Protein AF-A0A2V2U6R6-F1 (afdb_monomer_lite)

Sequence (84 aa):
MPKGFGSKSGNTGKRSFNEWWGNVPSDLRQKARKGDEQNKPLLNQVNYVLLHLGLAGKHDAKPTHEELKDWLHSGQVDVLRMNK

pLDDT: mean 83.21, std 16.43, range [41.53, 94.69]

Foldseek 3Di:
DDDDPPPPPDDPDADAPVRLLVPQDPVLLCVLCPPPVPDQAEVSSLVSSCVVCVVVVNNVSHHDPVNVVCCPVVVSYDDDDDDD

Secondary structure (DSSP, 8-state):
------------S---HHHHHHHS-HHHHHHHHTT-TTSPPBHHHHHHHHHHHHHTT--TTSPPHHHHHHHHHTTSSBSS----

Structure (mmCIF, N/CA/C/O backbone):
data_AF-A0A2V2U6R6-F1
#
_entry.id   AF-A0A2V2U6R6-F1
#
loop_
_atom_site.group_PDB
_atom_site.id
_atom_site.type_symbol
_atom_site.label_atom_id
_atom_site.label_alt_id
_atom_site.label_comp_id
_atom_site.label_asym_id
_atom_site.label_entity_id
_atom_site.label_seq_id
_atom_site.pdbx_PDB_ins_code
_atom_site.Cartn_x
_atom_site.Cartn_y
_atom_site.Cartn_z
_atom_site.occupancy
_atom_site.B_iso_or_equiv
_atom_site.auth_seq_id
_atom_site.auth_comp_id
_atom_site.auth_asym_id
_atom_site.auth_atom_id
_atom_site.pdbx_PDB_model_num
ATOM 1 N N . MET A 1 1 ? -12.351 15.889 -35.504 1.00 52.53 1 MET A N 1
ATOM 2 C CA . MET A 1 1 ? -11.528 15.124 -34.529 1.00 52.53 1 MET A CA 1
ATOM 3 C C . MET A 1 1 ? -10.475 14.325 -35.299 1.00 52.53 1 MET A C 1
ATOM 5 O O . MET A 1 1 ? -10.808 13.995 -36.432 1.00 52.53 1 MET A O 1
ATOM 9 N N . PRO A 1 2 ? -9.296 13.937 -34.751 1.00 62.50 2 PRO A N 1
ATOM 10 C CA . PRO A 1 2 ? -8.782 14.135 -33.379 1.00 62.50 2 PRO A CA 1
ATOM 11 C C . PRO A 1 2 ? -7.270 14.492 -33.260 1.00 62.50 2 PRO A C 1
ATOM 13 O O . PRO A 1 2 ? -6.492 14.257 -34.176 1.00 62.50 2 PRO A O 1
ATOM 16 N N . LYS A 1 3 ? -6.868 14.955 -32.062 1.00 47.56 3 LYS A N 1
ATOM 17 C CA . LYS A 1 3 ? -5.670 14.576 -31.259 1.00 47.56 3 LYS A CA 1
ATOM 18 C C . LYS A 1 3 ? -5.108 15.780 -30.498 1.00 47.56 3 LYS A C 1
ATOM 20 O O . LYS A 1 3 ? -4.146 16.410 -30.913 1.00 47.56 3 LYS A O 1
ATOM 25 N N . GLY A 1 4 ? -5.689 16.044 -29.331 1.00 41.53 4 GLY A N 1
ATOM 26 C CA . GLY A 1 4 ? -4.987 16.708 -28.239 1.00 41.53 4 GLY A CA 1
ATOM 27 C C . GLY A 1 4 ? -4.530 15.632 -27.266 1.00 41.53 4 GLY A C 1
ATOM 28 O O . GLY A 1 4 ? -5.274 15.275 -26.358 1.00 41.53 4 GLY A O 1
ATOM 29 N N . PHE A 1 5 ? -3.344 15.064 -27.493 1.00 49.66 5 PHE A N 1
ATOM 30 C CA . PHE A 1 5 ? -2.627 14.373 -26.427 1.00 49.66 5 PHE A CA 1
ATOM 31 C C . PHE A 1 5 ? -2.314 15.440 -25.381 1.00 49.66 5 PHE A C 1
ATOM 33 O O . PHE A 1 5 ? -1.432 16.270 -25.576 1.00 49.66 5 PHE A O 1
ATOM 40 N N . GLY A 1 6 ? -3.102 15.468 -24.308 1.00 43.09 6 GLY A N 1
ATOM 41 C CA . GLY A 1 6 ? -2.760 16.229 -23.120 1.00 43.09 6 GLY A CA 1
ATOM 42 C C . GLY A 1 6 ? -1.489 15.632 -22.542 1.00 43.09 6 GLY A C 1
ATOM 43 O O . GLY A 1 6 ? -1.538 14.622 -21.842 1.00 43.09 6 GLY A O 1
ATOM 44 N N . SER A 1 7 ? -0.352 16.236 -22.872 1.00 48.97 7 SER A N 1
ATOM 45 C CA . SER A 1 7 ? 0.909 16.039 -22.177 1.00 48.97 7 SER A CA 1
ATOM 46 C C . SER A 1 7 ? 0.668 16.380 -20.708 1.00 48.97 7 SER A C 1
ATOM 48 O O . SER A 1 7 ? 0.627 17.553 -20.338 1.00 48.97 7 SER A O 1
ATOM 50 N N . LYS A 1 8 ? 0.434 15.369 -19.863 1.00 44.06 8 LYS A N 1
ATOM 51 C CA . LYS A 1 8 ? 0.445 15.561 -18.412 1.00 44.06 8 LYS A CA 1
ATOM 52 C C . LYS A 1 8 ? 1.878 15.893 -18.024 1.00 44.06 8 LYS A C 1
ATOM 54 O O . LYS A 1 8 ? 2.731 15.016 -17.931 1.00 44.06 8 LYS A O 1
ATOM 59 N N . SER A 1 9 ? 2.100 17.197 -17.888 1.00 42.12 9 SER A N 1
ATOM 60 C CA . SER A 1 9 ? 3.241 17.829 -17.247 1.00 42.12 9 SER A CA 1
ATOM 61 C C . SER A 1 9 ? 3.689 17.005 -16.046 1.00 42.12 9 SER A C 1
ATOM 63 O O . SER A 1 9 ? 2.869 16.632 -15.205 1.00 42.12 9 SER A O 1
ATOM 65 N N . GLY A 1 10 ? 4.988 16.716 -15.996 1.00 45.00 10 GLY A N 1
ATOM 66 C CA . GLY A 1 10 ? 5.616 16.030 -14.884 1.00 45.00 10 GLY A CA 1
ATOM 67 C C . GLY A 1 10 ? 5.306 16.742 -13.574 1.00 45.00 10 GLY A C 1
ATOM 68 O O . GLY A 1 10 ? 5.521 17.944 -13.442 1.00 45.00 10 GLY A O 1
ATOM 69 N N . ASN A 1 11 ? 4.803 15.975 -12.614 1.00 41.94 11 ASN A N 1
ATOM 70 C CA . ASN A 1 11 ? 4.898 16.324 -11.214 1.00 41.94 11 ASN A CA 1
ATOM 71 C C . ASN A 1 11 ? 5.949 15.384 -10.625 1.00 41.94 11 ASN A C 1
ATOM 73 O O . ASN A 1 11 ? 5.668 14.229 -10.317 1.00 41.94 11 ASN A O 1
ATOM 77 N N . THR A 1 12 ? 7.177 15.870 -10.472 1.00 51.44 12 THR A N 1
ATOM 78 C CA . THR A 1 12 ? 8.161 15.357 -9.504 1.00 51.44 12 THR A CA 1
ATOM 79 C C . THR A 1 12 ? 7.690 15.706 -8.082 1.00 51.44 12 THR A C 1
ATOM 81 O O . THR A 1 12 ? 8.411 16.278 -7.273 1.00 51.44 12 THR A O 1
ATOM 84 N N . GLY A 1 13 ? 6.424 15.401 -7.799 1.00 53.19 13 GLY A N 1
ATOM 85 C CA . GLY A 1 13 ? 5.683 15.733 -6.597 1.00 53.19 13 GLY A CA 1
ATOM 86 C C . GLY A 1 13 ? 4.790 14.544 -6.283 1.00 53.19 13 GLY A C 1
ATOM 87 O O . GLY A 1 13 ? 3.977 14.137 -7.109 1.00 53.19 13 GLY A O 1
ATOM 88 N N . LYS A 1 14 ? 5.048 13.949 -5.120 1.00 69.50 14 LYS A N 1
ATOM 89 C CA . LYS A 1 14 ? 4.508 12.690 -4.587 1.00 69.50 14 LYS A CA 1
ATOM 90 C C . LYS A 1 14 ? 3.075 12.395 -5.053 1.00 69.50 14 LYS A C 1
ATOM 92 O O . LYS A 1 14 ? 2.176 13.205 -4.827 1.00 69.50 14 LYS A O 1
ATOM 97 N N . ARG A 1 15 ? 2.850 11.227 -5.670 1.00 87.75 15 ARG A N 1
ATOM 98 C CA . ARG A 1 15 ? 1.500 10.825 -6.100 1.00 87.75 15 ARG A CA 1
ATOM 99 C C . ARG A 1 15 ? 0.612 10.571 -4.883 1.00 87.75 15 ARG A C 1
ATOM 101 O O . ARG A 1 15 ? 1.065 10.040 -3.865 1.00 87.75 15 ARG A O 1
ATOM 108 N N . SER A 1 16 ? -0.666 10.914 -4.982 1.00 88.94 16 SER A N 1
ATOM 109 C CA . SER A 1 16 ? -1.635 10.571 -3.939 1.00 88.94 16 SER A CA 1
ATOM 110 C C . SER A 1 16 ? -1.896 9.062 -3.894 1.00 88.94 16 SER A C 1
ATOM 112 O O . SER A 1 16 ? -1.725 8.353 -4.893 1.00 88.94 16 SER A O 1
ATOM 114 N N . PHE A 1 17 ? -2.384 8.567 -2.749 1.00 91.31 17 PHE A N 1
ATOM 115 C CA . PHE A 1 17 ? -2.797 7.168 -2.624 1.00 91.31 17 PHE A CA 1
ATOM 116 C C . PHE A 1 17 ? -3.781 6.767 -3.731 1.00 91.31 17 PHE A C 1
ATOM 118 O O . PHE A 1 17 ? -3.617 5.717 -4.337 1.00 91.31 17 PHE A O 1
ATOM 125 N N . ASN A 1 18 ? -4.775 7.608 -4.037 1.00 91.06 18 ASN A N 1
ATOM 126 C CA . ASN A 1 18 ? -5.793 7.299 -5.046 1.00 91.06 18 ASN A CA 1
ATOM 127 C C . ASN A 1 18 ? -5.217 7.213 -6.464 1.00 91.06 18 ASN A C 1
ATOM 129 O O . ASN A 1 18 ? -5.648 6.362 -7.242 1.00 91.06 18 ASN A O 1
ATOM 133 N N . GLU A 1 19 ? -4.237 8.054 -6.800 1.00 91.38 19 GLU A N 1
ATOM 134 C CA . GLU A 1 19 ? -3.544 7.982 -8.090 1.00 91.38 19 GLU A CA 1
ATOM 135 C C . GLU A 1 19 ? -2.738 6.690 -8.217 1.00 91.38 19 GLU A C 1
ATOM 137 O O . GLU A 1 19 ? -2.806 6.021 -9.247 1.00 91.38 19 GLU A O 1
ATOM 142 N N . TRP A 1 20 ? -2.017 6.297 -7.164 1.00 93.50 20 TRP A N 1
ATOM 143 C CA . TRP A 1 20 ? -1.325 5.011 -7.145 1.00 93.50 20 TRP A CA 1
ATOM 144 C C . TRP A 1 20 ? -2.306 3.836 -7.204 1.00 93.50 20 TRP A C 1
ATOM 146 O O . TRP A 1 20 ? -2.169 2.955 -8.051 1.00 93.50 20 TRP A O 1
ATOM 156 N N . TRP A 1 21 ? -3.328 3.851 -6.349 1.00 93.00 21 TRP A N 1
ATOM 157 C CA . TRP A 1 21 ? -4.344 2.810 -6.256 1.00 93.00 21 TRP A CA 1
ATOM 158 C C . TRP A 1 21 ? -5.068 2.623 -7.589 1.00 93.00 21 TRP A C 1
ATOM 160 O O . TRP A 1 21 ? -5.305 1.495 -8.006 1.00 93.00 21 TRP A O 1
ATOM 170 N N . GLY A 1 22 ? -5.350 3.703 -8.320 1.00 91.56 22 GLY A N 1
ATOM 171 C CA . GLY A 1 22 ? -5.936 3.650 -9.661 1.00 91.56 22 GLY A CA 1
ATOM 172 C C . GLY A 1 22 ? -5.140 2.805 -10.664 1.00 91.56 22 GLY A C 1
ATOM 173 O O . GLY A 1 22 ? -5.748 2.154 -11.514 1.00 91.56 22 GLY A O 1
ATOM 174 N N . ASN A 1 23 ? -3.812 2.755 -10.522 1.00 90.50 23 ASN A N 1
ATOM 175 C CA . ASN A 1 23 ? -2.913 1.973 -11.378 1.00 90.50 23 ASN A CA 1
ATOM 176 C C . ASN A 1 23 ? -2.783 0.503 -10.947 1.00 90.50 23 ASN A C 1
ATOM 178 O O . ASN A 1 23 ? -2.253 -0.321 -11.693 1.00 90.50 23 ASN A O 1
ATOM 182 N N . VAL A 1 24 ? -3.266 0.148 -9.754 1.00 91.00 24 VAL A N 1
ATOM 183 C CA . VAL A 1 24 ? -3.294 -1.241 -9.288 1.00 91.00 24 VAL A CA 1
ATOM 184 C C . VAL A 1 24 ? -4.373 -2.011 -10.071 1.00 91.00 24 VAL A C 1
ATOM 186 O O . VAL A 1 24 ? -5.496 -1.509 -10.222 1.00 91.00 24 VAL A O 1
ATOM 189 N N . PRO A 1 25 ? -4.095 -3.245 -10.541 1.00 91.81 25 PRO A N 1
ATOM 190 C CA . PRO A 1 25 ? -5.092 -4.080 -11.213 1.00 91.81 25 PRO A CA 1
ATOM 191 C C . PRO A 1 25 ? -6.409 -4.161 -10.430 1.00 91.81 25 PRO A C 1
ATOM 193 O O . PRO A 1 25 ? -6.402 -4.340 -9.209 1.00 91.81 25 PRO A O 1
ATOM 196 N N . SER A 1 26 ? -7.544 -4.018 -11.120 1.00 91.62 26 SER A N 1
ATOM 197 C CA . SER A 1 26 ? -8.877 -3.953 -10.500 1.00 91.62 26 SER A CA 1
ATOM 198 C C . SER A 1 26 ? -9.183 -5.168 -9.629 1.00 91.62 26 SER A C 1
ATOM 200 O O . SER A 1 26 ? -9.634 -4.998 -8.499 1.00 91.62 26 SER A O 1
ATOM 202 N N . ASP A 1 27 ? -8.867 -6.374 -10.101 1.00 92.06 27 ASP A N 1
ATOM 203 C CA . ASP A 1 27 ? -9.075 -7.614 -9.345 1.00 92.06 27 ASP A CA 1
ATOM 204 C C . ASP A 1 27 ? -8.285 -7.630 -8.038 1.00 92.06 27 ASP A C 1
ATOM 206 O O . ASP A 1 27 ? -8.772 -8.080 -7.002 1.00 92.06 27 ASP A O 1
ATOM 210 N N . LE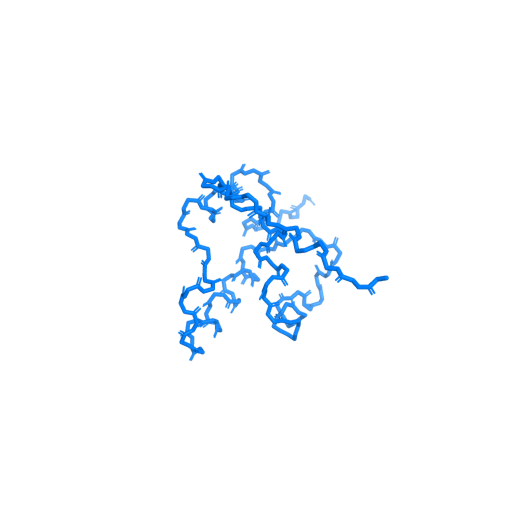U A 1 28 ? -7.058 -7.106 -8.070 1.00 92.62 28 LEU A N 1
ATOM 211 C CA . LEU A 1 28 ? -6.191 -7.067 -6.903 1.00 92.62 28 LEU A CA 1
ATOM 212 C C . LEU A 1 28 ? -6.696 -6.048 -5.876 1.00 92.6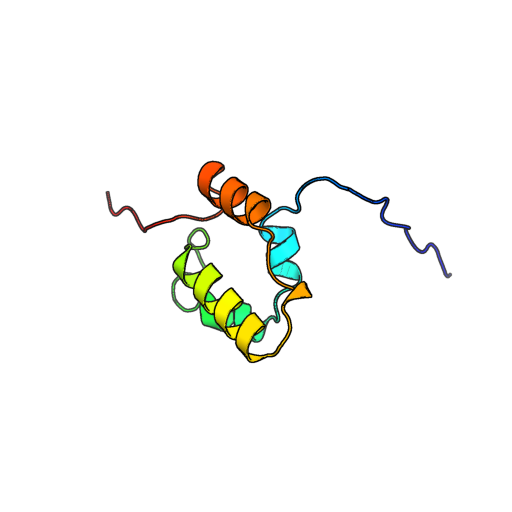2 28 LEU A C 1
ATOM 214 O O . LEU A 1 28 ? -6.718 -6.349 -4.684 1.00 92.62 28 LEU A O 1
ATOM 218 N N . ARG A 1 29 ? -7.174 -4.883 -6.333 1.00 93.19 29 ARG A N 1
ATOM 219 C CA . ARG A 1 29 ? -7.821 -3.892 -5.460 1.00 93.19 29 ARG A CA 1
ATOM 220 C C . ARG A 1 29 ? -9.060 -4.451 -4.778 1.00 93.19 29 ARG A C 1
ATOM 222 O O . ARG A 1 29 ? -9.220 -4.270 -3.575 1.00 93.19 29 ARG A O 1
ATOM 229 N N . GLN A 1 30 ? -9.918 -5.129 -5.537 1.00 92.88 30 GLN A N 1
ATOM 230 C CA . GLN A 1 30 ? -11.139 -5.733 -5.008 1.00 92.88 30 GLN A CA 1
ATOM 231 C C . GLN A 1 30 ? -10.812 -6.814 -3.976 1.00 92.88 30 GLN A C 1
ATOM 233 O O . GLN A 1 30 ? -11.371 -6.798 -2.885 1.00 92.88 30 GLN A O 1
ATOM 238 N N . LYS A 1 31 ? -9.843 -7.697 -4.261 1.00 93.00 31 LYS A N 1
ATOM 239 C CA . LYS A 1 31 ? -9.379 -8.711 -3.298 1.00 93.00 31 LYS A CA 1
ATOM 240 C C . LYS A 1 31 ? -8.814 -8.089 -2.025 1.00 93.00 31 LYS A C 1
ATOM 242 O O . LYS A 1 31 ? -9.148 -8.545 -0.939 1.00 93.00 31 LYS A O 1
ATOM 247 N N . ALA A 1 32 ? -8.003 -7.039 -2.156 1.00 93.44 32 ALA A N 1
ATOM 248 C CA . ALA A 1 32 ? -7.414 -6.345 -1.016 1.00 93.44 32 ALA A CA 1
ATOM 249 C C . ALA A 1 32 ? -8.469 -5.664 -0.127 1.00 93.44 32 ALA A C 1
ATOM 251 O O . ALA A 1 32 ? -8.264 -5.541 1.074 1.00 93.44 32 ALA A O 1
ATOM 252 N N . ARG A 1 33 ? -9.585 -5.210 -0.710 1.00 93.06 33 ARG A N 1
ATOM 253 C CA . ARG A 1 33 ? -10.622 -4.404 -0.041 1.00 93.06 33 ARG A CA 1
ATOM 254 C C . ARG A 1 33 ? -11.881 -5.180 0.342 1.00 93.06 33 ARG A C 1
ATOM 256 O O . ARG A 1 33 ? -12.780 -4.591 0.936 1.00 93.06 33 ARG A O 1
ATOM 263 N N . LYS A 1 34 ? -11.959 -6.463 -0.010 1.00 92.00 34 LYS A N 1
ATOM 264 C CA . LYS A 1 34 ? -13.160 -7.286 0.151 1.00 92.00 34 LYS A CA 1
ATOM 265 C C . LYS A 1 34 ? -13.639 -7.296 1.608 1.00 92.00 34 LYS A C 1
ATOM 267 O O . LYS A 1 34 ? -12.894 -7.724 2.488 1.00 92.00 34 LYS A O 1
ATOM 272 N N . GLY A 1 35 ? -14.885 -6.877 1.833 1.00 88.81 35 GLY A N 1
ATOM 273 C CA . GLY A 1 35 ? -15.508 -6.813 3.163 1.00 88.81 35 GLY A CA 1
ATOM 274 C C . GLY A 1 35 ? -15.159 -5.565 3.983 1.00 88.81 35 GLY A C 1
ATOM 275 O O . GLY A 1 35 ? -15.497 -5.496 5.160 1.00 88.81 35 GLY A O 1
ATOM 276 N N . ASP A 1 36 ? -14.474 -4.591 3.385 1.00 89.75 36 ASP A N 1
ATOM 277 C CA . ASP A 1 36 ? -14.056 -3.335 4.016 1.00 89.75 36 ASP A CA 1
ATOM 278 C C . ASP A 1 36 ? -14.129 -2.156 3.016 1.00 89.75 36 ASP A C 1
ATOM 280 O O . ASP A 1 36 ? -13.454 -1.134 3.145 1.00 89.75 36 ASP A O 1
ATOM 284 N N . GLU A 1 37 ? -14.971 -2.276 1.986 1.00 90.25 37 GLU A N 1
ATOM 285 C CA . GLU A 1 37 ? -15.025 -1.362 0.841 1.00 90.25 37 GLU A CA 1
ATOM 286 C C . GLU A 1 37 ? -15.424 0.070 1.218 1.00 90.25 37 GLU A C 1
ATOM 288 O O . GLU A 1 37 ? -14.997 1.012 0.548 1.00 90.25 37 GLU A O 1
ATOM 293 N N . GLN A 1 38 ? -16.210 0.232 2.285 1.00 87.69 38 GLN A N 1
ATOM 294 C CA . GLN A 1 38 ? -16.757 1.516 2.736 1.00 87.69 38 GLN A CA 1
ATOM 295 C C . GLN A 1 38 ? -15.822 2.295 3.676 1.00 87.69 38 GLN A C 1
ATOM 297 O O . GLN A 1 38 ? -16.027 3.486 3.893 1.00 87.69 38 GLN A O 1
ATOM 302 N N . ASN A 1 39 ? -14.789 1.651 4.224 1.00 88.62 39 ASN A N 1
ATOM 303 C CA . ASN A 1 39 ? -13.857 2.286 5.160 1.00 88.62 39 ASN A CA 1
ATOM 304 C C . ASN A 1 39 ? -12.670 2.915 4.429 1.00 88.62 39 ASN A C 1
ATOM 306 O O . ASN A 1 39 ? -12.461 2.682 3.244 1.00 88.62 39 ASN A O 1
ATOM 310 N N . LYS A 1 40 ? -11.816 3.669 5.119 1.00 90.94 40 LYS A N 1
ATOM 311 C CA . LYS A 1 40 ? -10.535 4.077 4.524 1.00 90.94 40 LYS A CA 1
ATOM 312 C C . LYS A 1 40 ? -9.643 2.862 4.231 1.00 90.94 40 LYS A C 1
ATOM 314 O O . LYS A 1 40 ? -9.734 1.867 4.950 1.00 90.94 40 LYS A O 1
ATOM 319 N N . PRO A 1 41 ? -8.756 2.912 3.226 1.00 92.25 41 PRO A N 1
ATOM 320 C CA . PRO A 1 41 ? -7.761 1.865 2.989 1.00 92.25 41 PRO A CA 1
ATOM 321 C C . PRO A 1 41 ? -6.956 1.565 4.255 1.00 92.25 41 PRO A C 1
ATOM 323 O O . PRO A 1 41 ? -6.497 2.491 4.915 1.00 92.25 41 PRO A O 1
ATOM 326 N N . LEU A 1 42 ? -6.788 0.290 4.601 1.00 93.81 42 LEU A N 1
ATOM 327 C CA . LEU A 1 42 ? -5.922 -0.135 5.704 1.00 93.81 42 LEU A CA 1
ATOM 328 C C . LEU A 1 42 ? -4.517 -0.450 5.178 1.00 93.81 42 LEU A C 1
ATOM 330 O O . LEU A 1 42 ? -4.373 -1.023 4.095 1.00 93.81 42 LEU A O 1
ATOM 334 N N . LEU A 1 43 ? -3.480 -0.201 5.976 1.00 93.12 43 LEU A N 1
ATOM 335 C CA . LEU A 1 43 ? -2.097 -0.553 5.656 1.00 93.12 43 LEU A CA 1
ATOM 336 C C . LEU A 1 43 ? -1.952 -2.037 5.295 1.00 93.12 43 LEU A C 1
ATOM 338 O O . LEU A 1 43 ? -1.237 -2.370 4.356 1.00 93.12 43 LEU A O 1
ATOM 342 N N . ASN A 1 44 ? -2.680 -2.934 5.967 1.00 92.50 44 ASN A N 1
ATOM 343 C CA . ASN A 1 44 ? -2.651 -4.358 5.622 1.00 92.50 44 ASN A CA 1
ATOM 344 C C . ASN A 1 44 ? -3.135 -4.632 4.183 1.00 92.50 44 ASN A C 1
ATOM 346 O O . ASN A 1 44 ? -2.581 -5.480 3.488 1.00 92.50 44 ASN A O 1
AT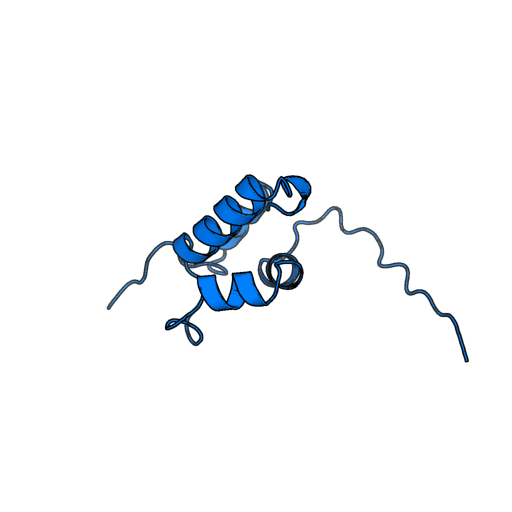OM 350 N N . GLN A 1 45 ? -4.138 -3.888 3.708 1.00 93.44 45 GLN A N 1
ATOM 351 C CA . GLN A 1 45 ? -4.663 -4.017 2.344 1.00 93.44 45 GLN A CA 1
ATOM 352 C C . GLN A 1 45 ? -3.641 -3.513 1.327 1.00 93.44 45 GLN A C 1
ATOM 354 O O . GLN A 1 45 ? -3.424 -4.143 0.294 1.00 93.44 45 GLN A O 1
ATOM 359 N N . VAL A 1 46 ? -2.961 -2.412 1.650 1.00 93.56 46 VAL A N 1
ATOM 360 C CA . VAL A 1 46 ? -1.839 -1.903 0.856 1.00 93.56 46 VAL A CA 1
ATOM 361 C C . VAL A 1 46 ? -0.715 -2.939 0.808 1.00 93.56 46 VAL A C 1
ATOM 363 O O . VAL A 1 46 ? -0.283 -3.305 -0.281 1.00 93.56 46 VAL A O 1
ATOM 366 N N . ASN A 1 47 ? -0.309 -3.501 1.948 1.00 92.69 47 ASN A N 1
ATOM 367 C CA . ASN A 1 47 ? 0.736 -4.526 2.031 1.00 92.69 47 ASN A CA 1
ATOM 368 C C . ASN A 1 47 ? 0.406 -5.773 1.202 1.00 92.69 47 ASN A C 1
ATOM 370 O O . ASN A 1 47 ? 1.276 -6.283 0.495 1.00 92.69 47 ASN A O 1
ATOM 374 N N . TYR A 1 48 ? -0.848 -6.232 1.229 1.00 94.69 48 TYR A N 1
ATOM 375 C CA . TYR A 1 48 ? -1.310 -7.337 0.388 1.00 94.69 48 TYR A CA 1
ATOM 376 C C . TYR A 1 48 ? -1.084 -7.050 -1.103 1.00 94.69 48 TYR A C 1
ATOM 378 O O . TYR A 1 48 ? -0.552 -7.898 -1.826 1.00 94.69 48 TYR A O 1
ATOM 386 N N . VAL A 1 49 ? -1.416 -5.838 -1.559 1.00 94.31 49 VAL A N 1
ATOM 387 C CA . VAL A 1 49 ? -1.160 -5.398 -2.938 1.00 94.31 49 VAL A CA 1
ATOM 388 C C . VAL A 1 49 ? 0.338 -5.356 -3.240 1.00 94.31 49 VAL A C 1
ATOM 390 O O . VAL A 1 49 ? 0.761 -5.873 -4.273 1.00 94.31 49 VAL A O 1
ATOM 393 N N . LEU A 1 50 ? 1.159 -4.796 -2.346 1.00 93.69 50 LEU A N 1
ATOM 394 C CA . LEU A 1 50 ? 2.612 -4.700 -2.541 1.00 93.69 50 LEU A CA 1
ATOM 395 C C . LEU A 1 50 ? 3.287 -6.065 -2.656 1.00 93.69 50 LEU A C 1
ATOM 397 O O . LEU A 1 50 ? 4.190 -6.235 -3.482 1.00 93.69 50 LEU A O 1
ATOM 401 N N . LEU A 1 51 ? 2.838 -7.034 -1.856 1.00 94.50 51 LEU A N 1
ATOM 402 C CA . LEU A 1 51 ? 3.304 -8.412 -1.932 1.00 94.50 51 LEU A CA 1
ATOM 403 C C . LEU A 1 51 ? 2.978 -9.013 -3.303 1.00 94.50 51 LEU A C 1
ATOM 405 O O . LEU A 1 51 ? 3.872 -9.537 -3.961 1.00 94.50 51 LEU A O 1
ATOM 409 N N . HIS A 1 52 ? 1.739 -8.864 -3.779 1.00 93.75 52 HIS A N 1
ATOM 410 C CA . HIS A 1 52 ? 1.326 -9.383 -5.088 1.00 93.75 52 HIS A CA 1
ATOM 411 C C . HIS A 1 52 ? 2.071 -8.720 -6.248 1.00 93.75 52 HIS A C 1
ATOM 413 O O . HIS A 1 52 ? 2.481 -9.404 -7.182 1.00 93.75 52 HIS A O 1
ATOM 419 N N . LEU A 1 53 ? 2.30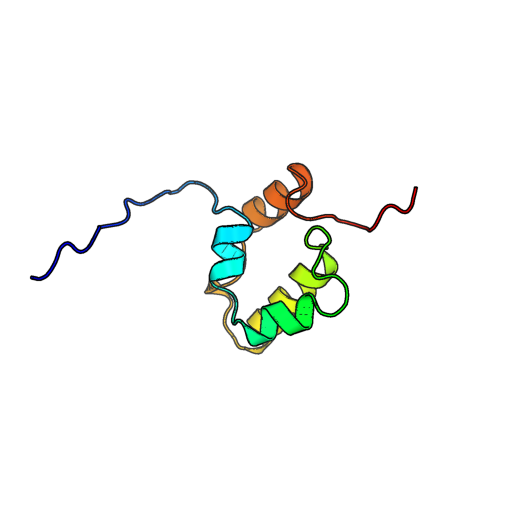1 -7.406 -6.182 1.00 90.81 53 LEU A N 1
ATOM 420 C CA . LEU A 1 53 ? 3.123 -6.703 -7.169 1.00 90.81 53 LEU A CA 1
ATOM 421 C C . LEU A 1 53 ? 4.569 -7.217 -7.163 1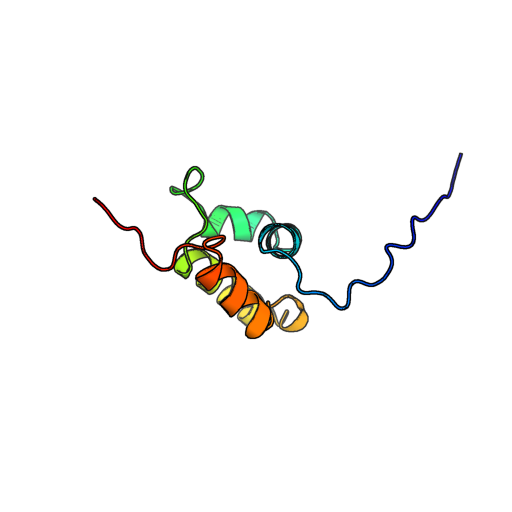.00 90.81 53 LEU A C 1
ATOM 423 O O . LEU A 1 53 ? 5.158 -7.377 -8.227 1.00 90.81 53 LEU A O 1
ATOM 427 N N . GLY A 1 54 ? 5.124 -7.525 -5.985 1.00 90.88 54 GLY A N 1
ATOM 428 C CA . GLY A 1 54 ? 6.446 -8.144 -5.854 1.00 90.88 54 GLY A CA 1
ATOM 429 C C . GLY A 1 54 ? 6.519 -9.542 -6.466 1.00 90.88 54 GLY A C 1
ATOM 430 O O . GLY A 1 54 ? 7.415 -9.807 -7.255 1.00 90.88 54 GLY A O 1
ATOM 431 N N . LEU A 1 55 ? 5.551 -10.409 -6.160 1.00 91.94 55 LEU A N 1
ATOM 432 C CA . LEU A 1 55 ? 5.484 -11.763 -6.722 1.00 91.94 55 LEU A CA 1
ATOM 433 C C . LEU A 1 55 ? 5.281 -11.758 -8.246 1.00 91.94 55 LEU A C 1
ATOM 435 O O . LEU A 1 55 ? 5.756 -12.654 -8.933 1.00 91.94 55 LEU A O 1
ATOM 439 N N . ALA A 1 56 ? 4.610 -10.735 -8.780 1.00 90.50 56 ALA A N 1
ATOM 440 C CA . ALA A 1 56 ? 4.420 -10.540 -10.215 1.00 90.50 56 ALA A CA 1
ATOM 441 C C . ALA A 1 56 ? 5.610 -9.854 -10.920 1.00 90.50 56 ALA A C 1
ATOM 443 O O . ALA A 1 56 ? 5.508 -9.552 -12.108 1.00 90.50 56 ALA A O 1
ATOM 444 N N . GLY A 1 57 ? 6.697 -9.538 -10.205 1.00 90.00 57 GLY A N 1
ATOM 445 C CA . GLY A 1 57 ? 7.861 -8.832 -10.754 1.00 90.00 57 GLY A CA 1
ATOM 446 C C . GLY A 1 57 ? 7.626 -7.349 -11.079 1.00 90.00 57 GLY A C 1
ATOM 447 O O . GLY A 1 57 ? 8.503 -6.698 -11.639 1.00 90.00 57 GLY A O 1
ATOM 448 N N . LYS A 1 58 ? 6.476 -6.779 -10.699 1.00 88.25 58 LYS A N 1
ATOM 449 C CA . LYS A 1 58 ? 6.087 -5.379 -10.950 1.00 88.25 58 LYS A CA 1
ATOM 450 C C . LYS A 1 58 ? 6.576 -4.461 -9.832 1.00 88.25 58 LYS A C 1
ATOM 452 O O . LYS A 1 58 ? 5.791 -3.870 -9.087 1.00 88.25 58 LYS A O 1
ATOM 457 N N . HIS A 1 59 ? 7.891 -4.410 -9.645 1.00 87.00 59 HIS A N 1
ATOM 458 C CA . HIS A 1 59 ? 8.511 -3.600 -8.592 1.00 87.00 59 HIS A CA 1
ATOM 459 C C . HIS A 1 59 ? 8.409 -2.094 -8.863 1.00 87.00 59 HIS A C 1
ATOM 461 O O . HIS A 1 59 ? 8.322 -1.315 -7.919 1.00 87.00 59 HIS A O 1
ATOM 467 N N . ASP A 1 60 ? 8.357 -1.707 -10.132 1.00 86.31 60 ASP A N 1
ATOM 468 C CA . ASP A 1 60 ? 8.131 -0.348 -10.632 1.00 86.31 60 ASP A CA 1
ATOM 469 C C . ASP A 1 60 ? 6.746 0.206 -10.255 1.00 86.31 60 ASP A C 1
ATOM 471 O O . ASP A 1 60 ? 6.578 1.403 -10.028 1.00 86.31 60 ASP A O 1
ATOM 475 N N . ALA A 1 61 ? 5.753 -0.675 -10.117 1.00 86.88 61 ALA A N 1
ATOM 476 C CA . ALA A 1 61 ? 4.398 -0.306 -9.722 1.00 86.88 61 ALA A CA 1
ATOM 477 C C . ALA A 1 61 ? 4.247 -0.035 -8.212 1.00 86.88 61 ALA A C 1
ATOM 479 O O . ALA A 1 61 ? 3.161 0.344 -7.765 1.00 86.88 61 ALA A O 1
ATOM 480 N N . LYS A 1 62 ? 5.293 -0.240 -7.401 1.00 90.94 62 LYS A N 1
ATOM 481 C CA . LYS A 1 62 ? 5.246 -0.017 -5.947 1.00 90.94 62 LYS A CA 1
ATOM 482 C C . LYS A 1 62 ? 5.357 1.482 -5.602 1.00 90.94 62 LYS A C 1
ATOM 484 O O . LYS A 1 62 ? 6.009 2.225 -6.336 1.00 90.94 62 LYS A O 1
ATOM 489 N N . PRO A 1 63 ? 4.727 1.941 -4.502 1.00 91.00 63 PRO A N 1
ATOM 490 C CA . PRO A 1 63 ? 4.993 3.239 -3.895 1.00 91.00 63 PRO A CA 1
ATOM 491 C C . PRO A 1 63 ? 6.448 3.361 -3.474 1.00 91.00 63 PRO A C 1
ATOM 493 O O . PRO A 1 63 ? 7.074 2.369 -3.089 1.00 91.00 63 PRO A O 1
ATOM 496 N N . THR A 1 64 ? 6.975 4.580 -3.508 1.00 90.44 64 THR A N 1
ATOM 497 C CA . THR A 1 64 ? 8.231 4.867 -2.817 1.00 90.44 64 THR A CA 1
ATOM 498 C C . THR A 1 64 ? 7.996 4.864 -1.305 1.00 90.44 64 THR A C 1
ATOM 500 O O . THR A 1 64 ? 6.865 4.962 -0.821 1.00 90.44 64 THR A O 1
ATOM 503 N N . HIS A 1 65 ? 9.079 4.763 -0.534 1.00 88.38 65 HIS A N 1
ATOM 504 C CA . HIS A 1 65 ? 8.994 4.841 0.923 1.00 88.38 65 HIS A CA 1
ATOM 505 C C . HIS A 1 65 ? 8.379 6.168 1.397 1.00 88.38 65 HIS A C 1
ATOM 507 O O . HIS A 1 65 ? 7.561 6.172 2.313 1.00 88.38 65 HIS A O 1
ATOM 513 N N . GLU A 1 66 ? 8.738 7.284 0.757 1.00 90.88 66 GLU A N 1
ATOM 514 C CA . GLU A 1 66 ? 8.219 8.608 1.109 1.00 90.88 66 GLU A CA 1
ATOM 515 C C . GLU A 1 66 ? 6.726 8.748 0.813 1.00 90.88 66 GLU A C 1
ATOM 517 O O . GLU A 1 66 ? 6.005 9.323 1.619 1.00 90.88 66 GLU A O 1
ATOM 522 N N . GLU A 1 67 ? 6.250 8.192 -0.303 1.00 90.12 67 GLU A N 1
ATOM 523 C CA . GLU A 1 67 ? 4.822 8.171 -0.633 1.00 90.12 67 GLU A CA 1
ATOM 524 C C . GLU A 1 67 ? 4.035 7.376 0.409 1.00 90.12 67 GLU A C 1
ATOM 526 O O . GLU A 1 67 ? 3.063 7.879 0.967 1.00 90.12 67 GLU A O 1
ATOM 531 N N . LEU A 1 68 ? 4.494 6.161 0.733 1.00 90.69 68 LEU A N 1
ATOM 532 C CA . LEU A 1 68 ? 3.831 5.326 1.732 1.00 90.69 68 LEU A CA 1
ATOM 533 C C . LEU A 1 68 ? 3.809 6.009 3.104 1.00 90.69 68 LEU A C 1
ATOM 535 O O . LEU A 1 68 ? 2.780 6.004 3.776 1.00 90.69 68 LEU A O 1
ATOM 539 N N . LYS A 1 69 ? 4.926 6.624 3.508 1.00 91.44 69 LYS A N 1
ATOM 540 C CA . LYS A 1 69 ? 5.011 7.394 4.750 1.00 91.44 69 LYS A CA 1
ATOM 541 C C . LYS A 1 69 ? 4.003 8.543 4.741 1.00 91.44 69 LYS A C 1
ATOM 543 O O . LYS A 1 69 ? 3.200 8.649 5.665 1.00 91.44 69 LYS A O 1
ATOM 548 N N . ASP A 1 70 ? 3.986 9.359 3.695 1.00 92.06 70 ASP A N 1
ATOM 549 C CA . ASP A 1 70 ? 3.070 10.493 3.591 1.00 92.06 70 ASP A CA 1
ATOM 550 C C . ASP A 1 70 ? 1.601 10.059 3.654 1.00 92.06 70 ASP A C 1
ATOM 552 O O . ASP A 1 70 ? 0.805 10.703 4.336 1.00 92.06 70 ASP A O 1
ATOM 556 N N . TRP A 1 71 ? 1.223 8.947 3.021 1.00 92.94 71 TRP A N 1
ATOM 557 C CA . TRP A 1 71 ? -0.157 8.449 3.055 1.00 92.94 71 TRP A CA 1
ATOM 558 C C . TRP A 1 71 ? -0.604 8.008 4.454 1.00 92.94 71 TRP A C 1
ATOM 560 O O . TRP A 1 71 ? -1.765 8.206 4.818 1.00 92.94 71 TRP A O 1
ATOM 570 N N . LEU A 1 72 ? 0.311 7.443 5.246 1.00 91.56 72 LEU A N 1
ATOM 571 C CA . LEU A 1 72 ? 0.041 7.046 6.630 1.00 91.56 72 LEU A CA 1
ATOM 572 C C . LEU A 1 72 ? -0.040 8.269 7.550 1.00 91.56 72 LEU A C 1
ATOM 574 O O . LEU A 1 72 ? -0.967 8.384 8.347 1.00 91.56 72 LEU A O 1
ATOM 578 N N . HIS A 1 73 ? 0.894 9.213 7.411 1.00 90.56 73 HIS A N 1
ATOM 579 C CA . HIS A 1 73 ? 0.930 10.423 8.237 1.00 90.56 73 HIS A CA 1
ATOM 580 C C . HIS A 1 73 ? -0.209 11.405 7.917 1.00 90.56 73 HIS A C 1
ATOM 582 O O . HIS A 1 73 ? -0.700 12.082 8.816 1.00 90.56 73 HIS A O 1
ATOM 588 N N . SER A 1 74 ? -0.653 11.473 6.660 1.00 90.62 74 SER A N 1
ATOM 589 C CA . SER A 1 74 ? -1.794 12.300 6.238 1.00 90.62 74 SER A CA 1
ATOM 590 C C . SER A 1 74 ? -3.158 11.658 6.520 1.00 90.62 74 SER A C 1
ATOM 592 O O . SER A 1 74 ? -4.189 12.309 6.353 1.00 90.62 74 SER A O 1
ATOM 594 N N . GLY A 1 75 ? -3.193 10.385 6.930 1.00 89.44 75 GLY A N 1
ATOM 595 C CA . GLY A 1 75 ? -4.435 9.650 7.182 1.00 89.44 75 GLY A CA 1
ATOM 596 C C . GLY A 1 75 ? -5.225 9.297 5.915 1.00 89.44 75 GLY A C 1
ATOM 597 O O . GLY A 1 75 ? -6.444 9.092 5.993 1.00 89.44 75 GLY A O 1
ATOM 598 N N . GLN A 1 76 ? -4.555 9.245 4.756 1.00 89.88 76 GLN A N 1
ATOM 599 C CA . GLN A 1 76 ? -5.098 8.662 3.521 1.00 89.88 76 GLN A CA 1
ATOM 600 C C . GLN A 1 76 ? -5.213 7.135 3.624 1.00 89.88 76 GLN A C 1
ATOM 602 O O . GLN A 1 76 ? -6.104 6.544 3.014 1.00 89.88 76 GLN A O 1
ATOM 607 N N . VAL A 1 77 ? -4.331 6.513 4.411 1.00 91.56 77 VAL A N 1
ATOM 608 C CA . VAL A 1 77 ? -4.338 5.085 4.737 1.00 91.56 77 VAL A CA 1
ATOM 609 C C . VAL A 1 77 ? -4.309 4.935 6.255 1.00 91.56 77 VAL A C 1
ATOM 611 O O . VAL A 1 77 ? -3.455 5.512 6.925 1.00 91.56 77 VAL A O 1
ATOM 614 N N . ASP A 1 78 ? -5.219 4.137 6.799 1.00 92.69 78 ASP A N 1
ATOM 615 C CA . ASP A 1 78 ? -5.250 3.819 8.223 1.00 92.69 78 ASP A CA 1
ATOM 616 C C . ASP A 1 78 ? -4.232 2.721 8.546 1.00 92.69 78 ASP A C 1
ATOM 618 O O . ASP A 1 78 ? -4.175 1.688 7.878 1.00 92.69 78 ASP A O 1
ATOM 622 N N . VAL A 1 79 ? -3.457 2.896 9.616 1.00 89.50 79 VAL A N 1
ATOM 623 C CA . VAL A 1 79 ? -2.504 1.871 10.081 1.00 89.50 79 VAL A CA 1
ATOM 624 C C . VAL A 1 79 ? -3.246 0.682 10.705 1.00 89.50 79 VAL A C 1
ATOM 626 O O . VAL A 1 79 ? -2.929 -0.472 10.423 1.00 89.50 79 VAL A O 1
ATOM 629 N N . LEU A 1 80 ? -4.257 0.966 11.529 1.00 88.38 80 LEU A N 1
ATOM 630 C CA . LEU A 1 80 ? -5.081 0.001 12.260 1.00 88.38 80 LEU A CA 1
ATOM 631 C C . LEU A 1 80 ? -6.522 0.522 12.329 1.00 88.38 80 LEU A C 1
ATOM 633 O O . LEU A 1 80 ? -6.743 1.733 12.353 1.00 88.38 80 LEU A O 1
ATOM 637 N N . ARG A 1 81 ? -7.507 -0.383 12.402 1.00 85.81 81 ARG A N 1
ATOM 638 C CA . ARG A 1 81 ? -8.887 -0.000 12.726 1.00 85.81 81 ARG A CA 1
ATOM 639 C C . ARG A 1 81 ? -8.946 0.345 14.208 1.00 85.81 81 ARG A C 1
ATOM 641 O O . ARG A 1 81 ? -8.823 -0.534 15.055 1.00 85.81 81 ARG A O 1
ATOM 648 N N . MET A 1 82 ? -9.111 1.623 14.520 1.00 76.31 82 MET A N 1
ATOM 649 C CA . MET A 1 82 ? -9.452 2.043 15.873 1.00 76.31 82 MET A CA 1
ATOM 650 C C . MET A 1 82 ? -10.953 1.828 16.068 1.00 76.31 82 MET A C 1
ATOM 652 O O . MET A 1 82 ? -11.753 2.649 15.621 1.00 76.31 82 MET A O 1
ATOM 656 N N . ASN A 1 83 ? -11.339 0.730 16.719 1.00 63.38 83 ASN A N 1
ATOM 657 C CA . ASN A 1 83 ? -12.655 0.681 17.350 1.00 63.38 83 ASN A CA 1
ATOM 658 C C . ASN A 1 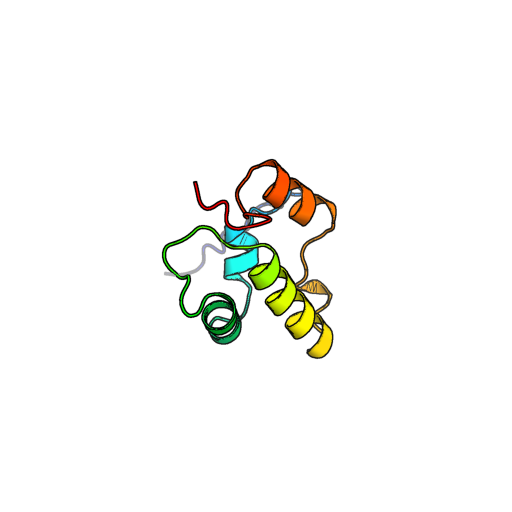83 ? -12.619 1.676 18.516 1.00 63.38 83 ASN A C 1
ATOM 660 O O . ASN A 1 83 ? -11.789 1.533 19.415 1.00 63.38 83 ASN A O 1
ATOM 664 N N . LYS A 1 84 ? -13.460 2.707 18.451 1.00 51.69 84 LYS A N 1
ATOM 665 C CA . LYS A 1 84 ? -13.810 3.500 19.630 1.00 51.69 84 LYS A CA 1
ATOM 666 C C . LYS A 1 84 ? -14.813 2.737 20.479 1.00 51.69 84 LYS A C 1
ATOM 668 O O . LYS A 1 84 ? -15.666 2.051 19.872 1.00 51.69 84 LYS A O 1
#

Radius of gyration: 14.92 Å; chains: 1; bounding box: 26×30×54 Å